Protein AF-A0A0N5BG95-F1 (afdb_monomer_lite)

InterPro domains:
  IPR028889 Ubiquitin specific protease UPS, catalytic domain [PS50235] (1-112)
  IPR038765 Papain-like cysteine peptidase superfamily [SSF54001] (5-103)

Secondary structure (DSSP, 8-state):
---EEEEEEE-TTT-PEEEEEEEE-------SS------S-TTSS--S--S--EEEETTEEEE-TTS-TTSPEEP-EEEEEEEEETTEEEEEEEEEETTEEEEE--------

Sequence (112 aa):
MLENEIVARKCLLCNKISKNMTKKRVKRKYPKYLFVELTKNIMDEDSESMGIDFISSKDSVYVNEFFTPNTPYKLKGFIAYERFGRRTGHYVTYVLYEDKWHCLKIVKSLKK

Structure (mmCIF, N/CA/C/O backbone):
data_AF-A0A0N5BG95-F1
#
_entry.id   AF-A0A0N5BG95-F1
#
loop_
_atom_site.group_PDB
_atom_site.id
_atom_site.type_symbol
_atom_site.label_atom_id
_atom_site.label_alt_id
_atom_site.label_comp_id
_atom_site.label_asym_id
_atom_site.label_entity_id
_atom_site.label_seq_id
_atom_site.pdbx_PDB_ins_code
_atom_site.Cartn_x
_atom_site.Cartn_y
_atom_site.Cartn_z
_atom_site.occupancy
_atom_site.B_iso_or_equiv
_atom_site.auth_seq_id
_atom_site.auth_comp_id
_atom_site.auth_asym_id
_atom_site.auth_atom_id
_atom_site.pdbx_PDB_model_num
ATOM 1 N N . MET A 1 1 ? -4.106 -7.074 12.893 1.00 41.34 1 MET A N 1
ATOM 2 C CA . MET A 1 1 ? -4.810 -6.620 14.119 1.00 41.34 1 MET A CA 1
ATOM 3 C C . MET A 1 1 ? -5.124 -5.132 14.013 1.00 41.34 1 MET A C 1
ATOM 5 O O . MET A 1 1 ? -4.270 -4.379 13.573 1.00 41.34 1 MET A O 1
ATOM 9 N N . LEU A 1 2 ? -6.335 -4.708 14.391 1.00 49.19 2 LEU A N 1
ATOM 10 C CA . LEU A 1 2 ? -6.696 -3.290 14.529 1.00 49.19 2 LEU A CA 1
ATOM 11 C C . LEU A 1 2 ? -5.868 -2.675 15.666 1.00 49.19 2 LEU A C 1
ATOM 13 O O . LEU A 1 2 ? -6.021 -3.106 16.806 1.00 49.19 2 LEU A O 1
ATOM 17 N N . GLU A 1 3 ? -4.998 -1.712 15.362 1.00 55.16 3 GLU A N 1
ATOM 18 C CA . GLU A 1 3 ? -4.182 -1.027 16.369 1.00 55.16 3 GLU A CA 1
ATOM 19 C C . GLU A 1 3 ? -5.077 -0.379 17.432 1.00 55.16 3 GLU A C 1
ATOM 21 O O . GLU A 1 3 ? -5.879 0.518 17.149 1.00 55.16 3 GLU A O 1
ATOM 26 N N . ASN A 1 4 ? -4.949 -0.866 18.664 1.00 59.50 4 ASN A N 1
ATOM 27 C CA . ASN A 1 4 ? -5.519 -0.232 19.837 1.00 59.50 4 ASN A CA 1
ATOM 28 C C . ASN A 1 4 ? -4.484 0.766 20.356 1.00 59.50 4 ASN A C 1
ATOM 30 O O . ASN A 1 4 ? -3.478 0.381 20.943 1.00 59.50 4 ASN A O 1
ATOM 34 N N . GLU A 1 5 ? -4.734 2.048 20.123 1.00 69.62 5 GLU A N 1
ATOM 35 C CA . GLU A 1 5 ? -3.874 3.131 20.593 1.00 69.62 5 GLU A CA 1
ATOM 36 C C . GLU A 1 5 ? -4.396 3.622 21.950 1.00 69.62 5 GLU A C 1
ATOM 38 O O . GLU A 1 5 ? -5.593 3.901 22.093 1.00 69.62 5 GLU A O 1
ATOM 43 N N . ILE A 1 6 ? -3.522 3.724 22.952 1.00 76.25 6 ILE A N 1
ATOM 44 C CA . ILE A 1 6 ? -3.868 4.349 24.232 1.00 76.25 6 ILE A CA 1
ATOM 45 C C . ILE A 1 6 ? -3.667 5.854 24.083 1.00 76.25 6 ILE A C 1
ATOM 47 O O . ILE A 1 6 ? -2.568 6.313 23.788 1.00 76.25 6 ILE A O 1
ATOM 51 N N . VAL A 1 7 ? -4.733 6.628 24.285 1.00 81.56 7 VAL A N 1
ATOM 52 C CA . VAL A 1 7 ? -4.707 8.086 24.133 1.00 81.56 7 VAL A CA 1
ATOM 53 C C . VAL A 1 7 ? -5.217 8.795 25.378 1.00 81.56 7 VAL A C 1
ATOM 55 O O . VAL A 1 7 ? -6.209 8.395 25.991 1.00 81.56 7 VAL A O 1
ATOM 58 N N . ALA A 1 8 ? -4.576 9.915 25.707 1.00 84.94 8 ALA A N 1
ATOM 59 C CA . ALA A 1 8 ? -5.084 10.841 26.704 1.00 84.94 8 ALA A CA 1
ATOM 60 C C . ALA A 1 8 ? -6.118 11.779 26.061 1.00 84.94 8 ALA A C 1
ATOM 62 O O . ALA A 1 8 ? -5.806 12.517 25.125 1.00 84.94 8 ALA A O 1
ATOM 63 N N . ARG A 1 9 ? -7.362 11.766 26.550 1.00 83.62 9 ARG A N 1
ATOM 64 C CA .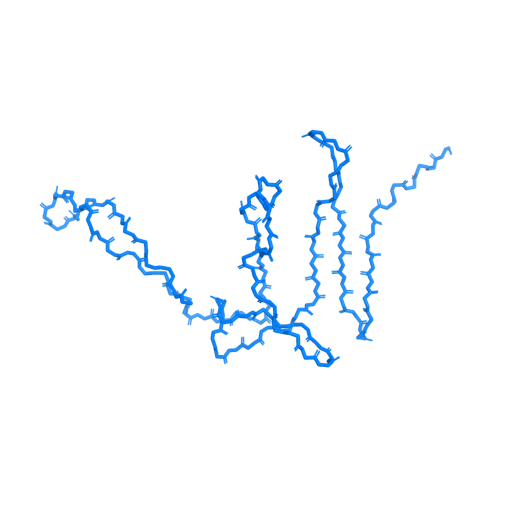 ARG A 1 9 ? -8.422 12.676 26.086 1.00 83.62 9 ARG A CA 1
ATOM 65 C C . ARG A 1 9 ? -9.270 13.187 27.236 1.00 83.62 9 ARG A C 1
ATOM 67 O O . ARG A 1 9 ? -9.550 12.480 28.202 1.00 83.62 9 ARG A O 1
ATOM 74 N N . LYS A 1 10 ? -9.722 14.430 27.092 1.00 88.25 10 LYS A N 1
ATOM 75 C CA . LYS A 1 10 ? -10.713 15.027 27.980 1.00 88.25 10 LYS A CA 1
ATOM 76 C C . LYS A 1 10 ? -12.090 14.442 27.670 1.00 88.25 10 LYS A C 1
ATOM 78 O O . LYS A 1 10 ? -12.533 14.477 26.524 1.00 88.25 10 LYS A O 1
ATOM 83 N N . CYS A 1 11 ? -12.754 13.893 28.680 1.00 83.06 11 CYS A N 1
ATOM 84 C CA . CYS A 1 11 ? -14.124 13.416 28.548 1.00 83.06 11 CYS A CA 1
ATOM 85 C C . CYS A 1 11 ? -15.088 14.607 28.595 1.00 83.06 11 CYS A C 1
ATOM 87 O O . CYS A 1 11 ? -15.041 15.395 29.539 1.00 83.06 11 CYS A O 1
ATOM 89 N N . LEU A 1 12 ? -15.970 14.729 27.599 1.00 87.88 12 LEU A N 1
ATOM 90 C CA . LEU A 1 12 ? -16.949 15.823 27.531 1.00 87.88 12 LEU A CA 1
ATOM 91 C C . LEU A 1 12 ? -18.035 15.720 28.613 1.00 87.88 12 LEU A C 1
ATOM 93 O O . LEU A 1 12 ? -18.598 16.738 28.990 1.00 87.88 12 LEU A O 1
ATOM 97 N N . LEU A 1 13 ? -18.298 14.518 29.139 1.00 89.06 13 LEU A N 1
ATOM 98 C CA . LEU A 1 13 ? -19.332 14.296 30.155 1.00 89.06 13 LEU A CA 1
ATOM 99 C C . LEU A 1 13 ? -18.858 14.651 31.569 1.00 89.06 13 LEU A C 1
ATOM 101 O O . LEU A 1 13 ? -19.588 15.282 32.320 1.00 89.06 13 LEU A O 1
ATOM 105 N N . CYS A 1 14 ? -17.636 14.256 31.945 1.00 89.69 14 CYS A N 1
ATOM 106 C CA . CYS A 1 14 ? -17.115 14.486 33.300 1.00 89.69 14 CYS A CA 1
ATOM 107 C C . CYS A 1 14 ? -16.047 15.587 33.383 1.00 89.69 14 CYS A C 1
ATOM 109 O O . CYS A 1 14 ? -15.517 15.839 34.462 1.00 89.69 14 CYS A O 1
ATOM 111 N N . ASN 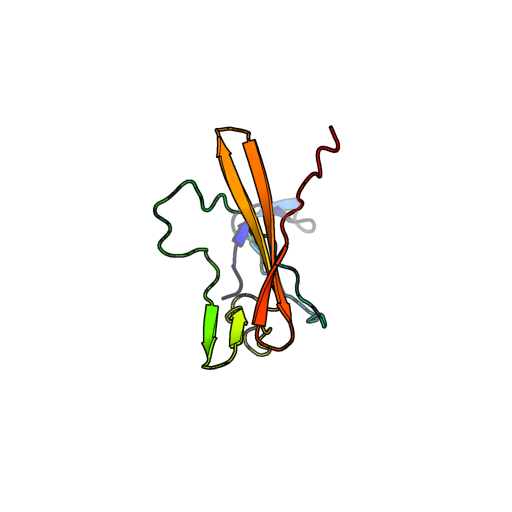A 1 15 ? -15.698 16.221 32.256 1.00 87.94 15 ASN A N 1
ATOM 112 C CA . ASN A 1 15 ? -14.713 17.303 32.128 1.00 87.94 15 ASN A CA 1
ATOM 113 C C . ASN A 1 15 ? -13.285 16.961 32.628 1.00 87.94 15 ASN A C 1
ATOM 115 O O . ASN A 1 15 ? -12.435 17.848 32.714 1.00 87.94 15 ASN A 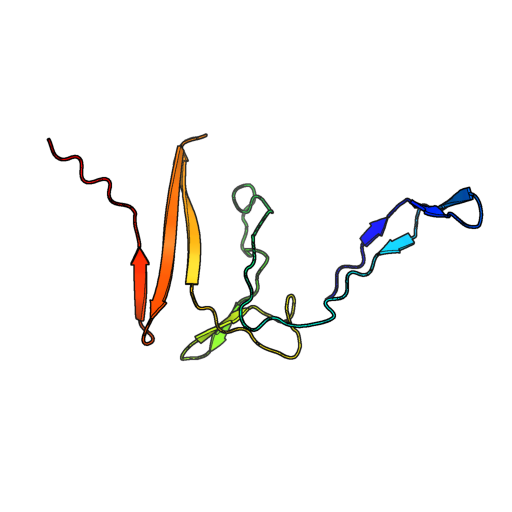O 1
ATOM 119 N N . LYS A 1 16 ? -12.994 15.684 32.924 1.00 90.25 16 LYS A N 1
ATOM 120 C CA . LYS A 1 16 ? -11.690 15.177 33.390 1.00 90.25 16 LYS A CA 1
ATOM 121 C C . LYS A 1 16 ? -10.866 14.602 32.236 1.00 90.25 16 LYS A C 1
ATOM 123 O O . LYS A 1 16 ? -11.413 14.097 31.253 1.00 90.25 16 LYS A O 1
ATOM 128 N N . ILE A 1 17 ? -9.541 14.650 32.367 1.00 85.56 17 ILE A N 1
ATOM 129 C CA . ILE A 1 17 ? -8.612 13.998 31.434 1.00 85.56 17 ILE A CA 1
ATOM 130 C C . ILE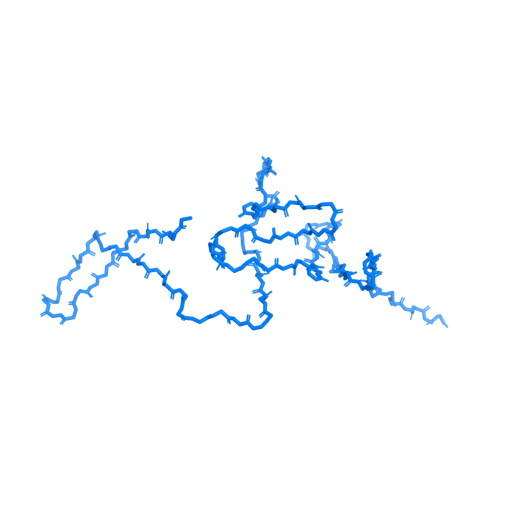 A 1 17 ? -8.500 12.519 31.813 1.00 85.56 17 ILE A C 1
ATOM 132 O O . ILE A 1 17 ? -8.036 12.194 32.903 1.00 85.56 17 ILE A O 1
ATOM 136 N N . SER A 1 18 ? -8.898 11.626 30.906 1.00 83.31 18 SER A N 1
ATOM 137 C CA . SER A 1 18 ? -8.621 10.193 31.017 1.00 83.31 18 SER A CA 1
ATOM 138 C C . SER A 1 18 ? -7.344 9.881 30.250 1.00 83.31 18 SER A C 1
ATOM 140 O O . SER A 1 18 ? -7.254 10.193 29.062 1.00 83.31 18 SER A O 1
ATOM 142 N N . LYS A 1 19 ? -6.351 9.303 30.932 1.00 79.00 19 LYS A N 1
ATOM 143 C CA . LYS A 1 19 ? -5.030 8.999 30.357 1.00 79.00 19 LYS A CA 1
ATOM 144 C C . LYS A 1 19 ? -4.992 7.669 29.590 1.00 79.00 19 LYS A C 1
ATOM 146 O O . LYS A 1 19 ? -4.116 7.500 28.754 1.00 79.00 19 LYS A O 1
ATOM 151 N N . ASN A 1 20 ? -5.965 6.779 29.824 1.00 76.88 20 ASN A N 1
ATOM 152 C CA . ASN A 1 20 ? -5.960 5.399 29.323 1.00 76.88 20 ASN A CA 1
ATOM 153 C C . ASN A 1 20 ? -7.193 5.077 28.461 1.00 76.88 20 ASN A C 1
ATOM 155 O O . ASN A 1 20 ? -7.834 4.043 28.637 1.00 76.88 20 ASN A O 1
ATOM 159 N N . MET A 1 21 ? -7.577 5.973 27.549 1.00 77.25 21 MET A N 1
ATOM 160 C CA . MET A 1 21 ? -8.678 5.688 26.626 1.00 77.25 21 MET A CA 1
ATOM 161 C C . MET A 1 21 ? -8.177 4.814 25.478 1.00 77.25 21 MET A C 1
ATOM 163 O O . MET A 1 21 ? -7.234 5.190 24.784 1.00 77.25 21 MET A O 1
ATOM 167 N N . THR A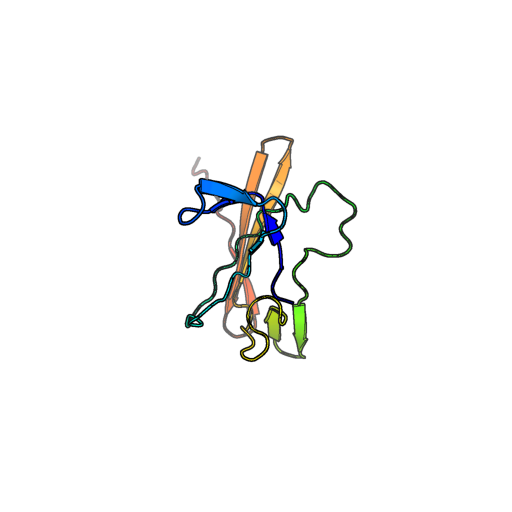 1 22 ? -8.841 3.689 25.224 1.00 79.88 22 THR A N 1
ATOM 168 C CA . THR A 1 22 ? -8.558 2.867 24.044 1.00 79.88 22 THR A CA 1
ATOM 169 C C . THR A 1 22 ? -9.226 3.472 22.816 1.00 79.88 22 THR A C 1
ATOM 171 O O . THR A 1 22 ? -10.452 3.564 22.730 1.00 79.88 22 THR A O 1
ATOM 174 N N . LYS A 1 23 ? -8.425 3.868 21.829 1.00 78.06 23 LYS A N 1
ATOM 175 C CA . LYS A 1 23 ? -8.911 4.306 20.524 1.00 78.06 23 LYS A CA 1
ATOM 176 C C . LYS A 1 23 ? -8.841 3.139 19.549 1.00 78.06 23 LYS A C 1
ATOM 178 O O . LYS A 1 23 ? -7.761 2.695 19.176 1.00 78.06 23 LYS A O 1
ATOM 183 N N . LYS A 1 24 ? -10.011 2.694 19.093 1.00 75.94 24 LYS A N 1
ATOM 184 C CA . LYS A 1 24 ? -10.160 1.686 18.039 1.00 75.94 24 LYS A CA 1
ATOM 185 C C . LYS A 1 24 ? -10.561 2.372 16.736 1.00 75.94 24 LYS A C 1
ATOM 187 O O . LYS A 1 24 ? -11.571 3.074 16.691 1.00 75.94 24 LYS A O 1
ATOM 192 N N . ARG A 1 25 ? -9.793 2.182 15.663 1.00 66.69 25 ARG A N 1
ATOM 193 C CA . ARG A 1 25 ? -10.136 2.704 14.326 1.00 66.69 25 ARG A CA 1
ATOM 194 C C . ARG A 1 25 ? -10.792 1.607 13.511 1.00 66.69 25 ARG A C 1
ATOM 196 O O . ARG A 1 25 ? -10.117 0.650 13.205 1.00 66.69 25 ARG A O 1
ATOM 203 N N . VAL A 1 26 ? -12.057 1.726 13.115 1.00 67.75 26 VAL A N 1
ATOM 204 C CA . VAL A 1 26 ? -12.739 0.677 12.329 1.00 67.75 26 VAL A CA 1
ATOM 205 C C . VAL A 1 26 ? -13.011 1.165 10.908 1.00 67.75 26 VAL A C 1
ATOM 207 O O . VAL A 1 26 ? -13.617 2.222 10.728 1.00 67.75 26 VAL A O 1
ATOM 210 N N . LYS A 1 27 ? -12.621 0.385 9.891 1.00 66.44 27 LYS A N 1
ATOM 211 C CA . LYS A 1 27 ? -13.064 0.604 8.505 1.00 66.44 27 LYS A CA 1
ATOM 212 C C . LYS A 1 27 ? -14.464 0.017 8.333 1.00 66.44 27 LYS A C 1
ATOM 214 O O . LYS A 1 27 ? -14.652 -1.182 8.491 1.00 66.44 27 LYS A O 1
ATOM 219 N N . ARG A 1 28 ? -15.449 0.869 8.037 1.00 63.50 28 ARG A N 1
ATOM 220 C CA . ARG A 1 28 ? -16.864 0.461 7.908 1.00 63.50 28 ARG A CA 1
ATOM 221 C C . ARG A 1 28 ? -17.238 -0.041 6.511 1.00 63.50 28 ARG A C 1
ATOM 223 O O . ARG A 1 28 ? -18.193 -0.793 6.379 1.00 63.50 28 ARG A O 1
ATOM 230 N N . LYS A 1 29 ? -16.513 0.390 5.475 1.00 73.19 29 LYS A N 1
ATOM 231 C CA . LYS A 1 29 ? -16.743 0.011 4.077 1.00 73.19 29 LYS A CA 1
ATOM 232 C C . LYS A 1 29 ? -15.407 -0.137 3.362 1.00 73.19 29 LYS A C 1
ATOM 234 O O . LYS A 1 29 ? -14.496 0.660 3.587 1.00 73.19 29 LYS A O 1
ATOM 239 N N . TYR A 1 30 ? -15.318 -1.139 2.499 1.00 75.44 30 TYR A N 1
ATOM 240 C CA . TYR A 1 30 ? -14.138 -1.418 1.692 1.00 75.44 30 TYR A CA 1
ATOM 241 C C . TYR A 1 30 ? -14.345 -0.868 0.271 1.00 75.44 30 TYR A C 1
ATOM 243 O O . TYR A 1 30 ? -15.360 -1.190 -0.352 1.00 75.44 30 TYR A O 1
ATOM 251 N N . PRO A 1 31 ? -13.472 0.033 -0.217 1.00 82.19 31 PRO A N 1
ATOM 252 C CA . PRO A 1 31 ? -13.606 0.609 -1.553 1.00 82.19 31 PRO A CA 1
ATOM 253 C C . PRO A 1 31 ? -13.280 -0.408 -2.658 1.00 82.19 31 PRO A C 1
ATOM 255 O O . PRO A 1 31 ? -12.610 -1.403 -2.428 1.00 82.19 31 PRO A O 1
ATOM 258 N N . LYS A 1 32 ? -13.700 -0.133 -3.900 1.00 83.94 32 LYS A N 1
ATOM 259 C CA . LYS A 1 32 ? -13.310 -0.959 -5.061 1.00 83.94 32 LYS A CA 1
ATOM 260 C C . LYS A 1 32 ? -11.794 -0.925 -5.318 1.00 83.94 32 LYS A C 1
ATOM 262 O O . LYS A 1 32 ? -11.224 -1.921 -5.748 1.00 83.94 32 LYS A O 1
ATOM 267 N N . TYR A 1 33 ? -11.154 0.212 -5.037 1.00 84.50 33 TYR A N 1
ATOM 268 C CA . TYR A 1 33 ? -9.708 0.410 -5.134 1.00 84.50 33 TYR A CA 1
ATOM 269 C C . TYR A 1 33 ? -9.187 0.974 -3.815 1.00 84.50 33 TYR A C 1
ATOM 271 O O . TYR A 1 33 ? -9.751 1.934 -3.287 1.00 84.50 33 TYR A O 1
ATOM 279 N N . LEU A 1 34 ? -8.118 0.377 -3.292 1.00 82.44 34 LEU A N 1
ATOM 280 C CA . LEU A 1 34 ? -7.457 0.812 -2.069 1.00 82.44 34 LEU A CA 1
ATOM 281 C C . LEU A 1 34 ? -6.124 1.474 -2.423 1.00 82.44 34 LEU A C 1
ATOM 283 O O . LEU A 1 34 ? -5.245 0.828 -2.986 1.00 82.44 34 LEU A O 1
ATOM 287 N N . PHE A 1 35 ? -5.982 2.745 -2.057 1.00 84.88 35 PHE A N 1
ATOM 288 C CA . PHE A 1 35 ? -4.710 3.460 -2.090 1.00 84.88 35 PHE A CA 1
ATOM 289 C C . PHE A 1 35 ? -4.137 3.479 -0.675 1.00 84.88 35 PHE A C 1
ATOM 291 O O . PHE A 1 35 ? -4.845 3.815 0.278 1.00 84.88 35 PHE A O 1
ATOM 298 N N . VAL A 1 36 ? -2.876 3.080 -0.540 1.00 78.12 36 VAL A N 1
ATOM 299 C CA . VAL A 1 36 ? -2.161 3.028 0.737 1.00 78.12 36 VAL A CA 1
ATOM 300 C C . VAL A 1 36 ? -0.929 3.909 0.618 1.00 78.12 36 VAL A C 1
ATOM 302 O O . VAL A 1 36 ? -0.121 3.720 -0.286 1.00 78.12 36 VAL A O 1
ATOM 305 N N . GLU A 1 37 ? -0.798 4.860 1.534 1.00 80.81 37 GLU A N 1
ATOM 306 C CA . GLU A 1 37 ? 0.402 5.673 1.689 1.00 80.81 37 GLU A CA 1
ATOM 307 C C . GLU A 1 37 ? 1.199 5.150 2.882 1.00 80.81 37 GLU A C 1
ATOM 309 O O . GLU A 1 37 ? 0.670 5.008 3.988 1.00 80.81 37 GLU A O 1
ATOM 314 N N . LEU A 1 38 ? 2.473 4.852 2.648 1.00 74.25 38 LEU A N 1
ATOM 315 C CA . LEU A 1 38 ? 3.411 4.484 3.695 1.00 74.25 38 LEU A CA 1
ATOM 316 C C . LEU A 1 38 ? 4.053 5.754 4.241 1.00 74.25 38 LEU A C 1
ATOM 318 O O . LEU A 1 38 ? 4.901 6.357 3.594 1.00 74.25 38 LEU A O 1
ATOM 322 N N . THR A 1 39 ? 3.618 6.168 5.430 1.00 68.19 39 THR A N 1
ATOM 323 C CA . THR A 1 39 ? 4.075 7.408 6.077 1.00 68.19 39 THR A CA 1
ATOM 324 C C . THR A 1 39 ? 5.243 7.199 7.039 1.00 68.19 39 THR A C 1
ATOM 326 O O . THR A 1 39 ? 5.863 8.175 7.462 1.00 68.19 39 THR A O 1
ATOM 329 N N . LYS A 1 40 ? 5.570 5.947 7.397 1.00 59.06 40 LYS A N 1
ATOM 330 C CA . LYS A 1 40 ? 6.783 5.644 8.166 1.00 59.06 40 LYS A CA 1
ATOM 331 C C . LYS A 1 40 ? 7.993 5.851 7.254 1.00 59.06 40 LYS A C 1
ATOM 333 O O . LYS A 1 40 ? 7.986 5.417 6.105 1.00 59.06 40 LYS A O 1
ATOM 338 N N . ASN A 1 41 ? 9.034 6.499 7.766 1.00 54.72 41 ASN A N 1
ATOM 339 C CA . ASN A 1 41 ? 10.309 6.626 7.069 1.00 54.72 41 ASN A CA 1
ATOM 340 C C . ASN A 1 41 ? 10.988 5.241 7.080 1.00 54.72 41 ASN A C 1
ATOM 342 O O . ASN A 1 41 ? 11.741 4.919 7.990 1.00 54.72 41 ASN A O 1
ATOM 346 N N . ILE A 1 42 ? 10.667 4.378 6.110 1.00 53.59 42 ILE A N 1
ATOM 347 C CA . ILE A 1 42 ? 11.191 2.993 6.017 1.00 53.59 42 ILE A CA 1
ATOM 348 C C . ILE A 1 42 ? 12.721 2.982 5.788 1.00 53.59 42 ILE A C 1
ATOM 350 O O . ILE A 1 42 ? 13.377 1.957 5.903 1.00 53.59 42 ILE A O 1
ATOM 354 N N . MET A 1 43 ? 13.302 4.147 5.495 1.00 49.50 43 MET A N 1
ATOM 355 C CA . MET A 1 43 ? 14.719 4.331 5.183 1.00 49.50 43 MET A CA 1
ATOM 356 C C . MET A 1 43 ? 15.633 4.490 6.411 1.00 49.50 43 MET A C 1
ATOM 358 O O . MET A 1 43 ? 16.843 4.529 6.214 1.00 49.50 43 MET A O 1
ATOM 362 N N . ASP A 1 44 ? 15.095 4.637 7.631 1.00 46.75 44 ASP A N 1
ATOM 363 C CA . ASP A 1 44 ? 15.901 4.965 8.825 1.00 46.75 44 ASP A CA 1
ATOM 364 C C . ASP A 1 44 ? 16.247 3.765 9.728 1.00 46.75 44 ASP A C 1
ATOM 366 O O . ASP A 1 44 ? 16.969 3.941 10.704 1.00 46.75 44 ASP A O 1
ATOM 370 N N . GLU A 1 45 ? 15.814 2.543 9.413 1.00 44.97 45 GLU A N 1
ATOM 371 C CA . GLU A 1 45 ? 16.195 1.338 10.169 1.00 44.97 45 GLU A CA 1
ATOM 372 C C . GLU A 1 45 ? 16.356 0.144 9.221 1.00 44.97 45 GLU A C 1
ATOM 374 O O . GLU A 1 45 ? 15.725 0.122 8.160 1.00 44.97 45 GLU A O 1
ATOM 379 N N . ASP A 1 46 ? 17.184 -0.829 9.623 1.00 47.81 46 ASP A N 1
ATOM 380 C CA . ASP A 1 46 ? 17.398 -2.157 9.024 1.00 47.81 46 ASP A CA 1
ATOM 381 C C . ASP A 1 46 ? 16.070 -2.927 8.868 1.00 47.81 46 ASP A C 1
ATOM 383 O O . ASP A 1 46 ? 15.752 -3.865 9.599 1.00 47.81 46 ASP A O 1
ATOM 387 N N . SER A 1 47 ? 15.217 -2.468 7.954 1.00 48.12 47 SER A N 1
ATOM 388 C CA . SER A 1 47 ? 13.829 -2.895 7.865 1.00 48.12 47 SER A CA 1
ATOM 389 C C . SER A 1 47 ? 13.722 -4.173 7.046 1.00 48.12 47 SER A C 1
ATOM 391 O O . SER A 1 47 ? 13.396 -4.171 5.862 1.00 48.12 47 SER A O 1
ATOM 393 N N . GLU A 1 48 ? 13.912 -5.306 7.721 1.00 49.56 48 GLU A N 1
ATOM 394 C CA . GLU A 1 48 ? 13.502 -6.622 7.211 1.00 49.56 48 GLU A CA 1
ATOM 395 C C . GLU A 1 48 ? 11.992 -6.679 6.883 1.00 49.56 48 GLU A C 1
ATOM 397 O O . GLU A 1 48 ? 11.544 -7.583 6.181 1.00 49.56 48 GLU A O 1
ATOM 402 N N . SER A 1 49 ? 11.185 -5.700 7.324 1.00 51.50 49 SER A N 1
ATOM 403 C CA . SER A 1 49 ? 9.777 -5.581 6.934 1.00 51.50 49 SER A CA 1
ATOM 404 C C . SER A 1 49 ? 9.354 -4.133 6.643 1.00 51.50 49 SER A C 1
ATOM 406 O O . SER A 1 49 ? 9.498 -3.232 7.468 1.00 51.50 49 SER A O 1
ATOM 408 N N . MET A 1 50 ? 8.737 -3.906 5.476 1.00 53.53 50 MET A N 1
ATOM 409 C CA . MET A 1 50 ? 8.108 -2.627 5.091 1.00 53.53 50 MET A CA 1
ATOM 410 C C . MET A 1 50 ? 6.822 -2.314 5.890 1.00 53.53 50 MET A C 1
ATOM 412 O O . MET A 1 50 ? 6.081 -1.395 5.540 1.00 53.53 50 MET A O 1
ATOM 416 N N . GLY A 1 51 ? 6.494 -3.105 6.920 1.00 51.47 51 GLY A N 1
ATOM 417 C CA . GLY A 1 51 ? 5.229 -3.021 7.661 1.00 51.47 51 GLY A CA 1
ATOM 418 C C . GLY A 1 51 ? 3.980 -3.377 6.839 1.00 51.47 51 GLY A C 1
ATOM 419 O O . GLY A 1 51 ? 2.866 -3.289 7.351 1.00 51.47 51 GLY A O 1
ATOM 420 N N . ILE A 1 52 ? 4.149 -3.777 5.574 1.00 56.38 52 ILE A N 1
ATOM 421 C CA . ILE A 1 52 ? 3.117 -4.411 4.756 1.00 56.38 52 ILE A CA 1
ATOM 422 C C . ILE A 1 52 ? 3.566 -5.838 4.503 1.00 56.38 52 ILE A C 1
ATOM 424 O O . ILE A 1 52 ? 4.466 -6.080 3.699 1.00 56.38 52 ILE A O 1
ATOM 428 N N . ASP A 1 53 ? 2.899 -6.779 5.154 1.00 55.72 53 ASP A N 1
ATOM 429 C CA . ASP A 1 53 ? 2.996 -8.166 4.742 1.00 55.72 53 ASP A CA 1
ATOM 430 C C . ASP A 1 53 ? 2.283 -8.303 3.396 1.00 55.72 53 ASP A C 1
ATOM 432 O O . ASP A 1 53 ? 1.132 -7.883 3.212 1.00 55.72 53 ASP A O 1
ATOM 436 N N . PHE A 1 54 ? 2.984 -8.878 2.435 1.00 61.19 54 PHE A N 1
ATOM 437 C CA . PHE A 1 54 ? 2.417 -9.240 1.154 1.00 61.19 54 PHE A CA 1
ATOM 438 C C . PHE A 1 54 ? 2.224 -10.748 1.132 1.00 61.19 54 PHE A C 1
ATOM 440 O O . PHE A 1 54 ? 3.170 -11.502 1.342 1.00 61.19 54 PHE A O 1
ATOM 447 N N . ILE A 1 55 ? 1.005 -11.193 0.847 1.00 59.62 55 ILE A N 1
ATOM 448 C CA . ILE A 1 55 ? 0.754 -12.602 0.560 1.00 59.62 55 ILE A CA 1
ATOM 449 C C . ILE A 1 55 ? 0.994 -12.782 -0.936 1.00 59.62 55 ILE A C 1
ATOM 451 O O . ILE A 1 55 ? 0.242 -12.251 -1.760 1.00 59.62 55 ILE A O 1
ATOM 455 N N . SER A 1 56 ? 2.059 -13.493 -1.298 1.00 57.19 56 SER A N 1
ATOM 456 C CA . SER A 1 56 ? 2.300 -13.900 -2.679 1.00 57.19 56 SER A CA 1
ATOM 457 C C . SER A 1 56 ? 1.544 -15.197 -2.984 1.00 57.19 56 SER A C 1
ATOM 459 O O . SER A 1 56 ? 1.597 -16.179 -2.251 1.00 57.19 56 SER A O 1
ATOM 461 N N . SER A 1 57 ? 0.813 -15.188 -4.092 1.00 59.72 57 SER A N 1
ATOM 462 C CA . SER A 1 57 ? 0.315 -16.374 -4.789 1.00 59.72 57 SER A CA 1
ATOM 463 C C . SER A 1 57 ? 1.055 -16.486 -6.124 1.00 59.72 57 SER A C 1
ATOM 465 O O . SER A 1 57 ? 1.668 -15.509 -6.560 1.00 59.72 57 SER A O 1
ATOM 467 N N . LYS A 1 58 ? 0.975 -17.644 -6.795 1.00 56.41 58 LYS A N 1
ATOM 468 C CA . LYS A 1 58 ? 1.626 -17.904 -8.095 1.00 56.41 58 LYS A CA 1
ATOM 469 C C . LYS A 1 58 ? 1.445 -16.767 -9.110 1.00 56.41 58 LYS A C 1
ATOM 471 O O . LYS A 1 58 ? 2.390 -16.465 -9.828 1.00 56.41 58 LYS A O 1
ATOM 476 N N . ASP A 1 59 ? 0.287 -16.100 -9.100 1.00 56.91 59 ASP A N 1
ATOM 477 C CA . ASP A 1 59 ? -0.083 -15.120 -10.129 1.00 56.91 59 ASP A CA 1
ATOM 478 C C . ASP A 1 59 ? -0.317 -13.700 -9.589 1.00 56.91 59 ASP A C 1
ATOM 480 O O . ASP A 1 59 ? -0.749 -12.810 -10.328 1.00 56.91 59 ASP A O 1
ATOM 484 N N . SER A 1 60 ? -0.175 -13.457 -8.279 1.00 61.97 60 SER A N 1
ATOM 485 C CA . SER A 1 60 ? -0.614 -12.190 -7.671 1.00 61.97 60 SER A CA 1
ATOM 486 C C . SER A 1 60 ? 0.000 -11.908 -6.309 1.00 61.97 60 SER A C 1
ATOM 488 O O . SER A 1 60 ? 0.229 -12.806 -5.506 1.00 61.97 60 SER A O 1
ATOM 490 N N . VAL A 1 61 ? 0.177 -10.619 -6.030 1.00 64.44 61 VAL A N 1
ATOM 491 C CA . VAL A 1 61 ? 0.556 -10.104 -4.716 1.00 64.44 61 VAL A CA 1
ATOM 492 C C . VAL A 1 61 ? -0.684 -9.502 -4.065 1.00 64.44 61 VAL A C 1
ATOM 494 O O . VAL A 1 61 ? -1.363 -8.682 -4.685 1.00 64.44 61 VAL A O 1
ATOM 497 N N . TYR A 1 62 ? -0.989 -9.897 -2.833 1.00 68.88 62 TYR A N 1
ATOM 498 C CA . TYR A 1 62 ? -2.118 -9.381 -2.063 1.00 68.88 62 TYR A CA 1
ATOM 499 C C . TYR A 1 62 ? -1.628 -8.639 -0.827 1.00 68.88 62 TYR A C 1
ATOM 501 O O . TYR A 1 62 ? -0.692 -9.075 -0.161 1.00 68.88 62 TYR A O 1
ATOM 509 N N . VAL A 1 63 ? -2.271 -7.518 -0.509 1.00 65.00 63 VAL A N 1
ATOM 510 C CA . VAL A 1 63 ? -1.996 -6.787 0.734 1.00 65.00 63 VAL A CA 1
ATOM 511 C C . VAL A 1 63 ? -2.623 -7.568 1.899 1.00 65.00 63 VAL A C 1
ATOM 513 O O . VAL A 1 63 ? -3.829 -7.821 1.862 1.00 65.00 63 VAL A O 1
ATOM 516 N N . ASN A 1 64 ? -1.816 -7.968 2.893 1.00 59.44 64 ASN A N 1
ATOM 517 C CA . ASN A 1 64 ? -2.241 -8.798 4.030 1.00 59.44 64 ASN A CA 1
ATOM 518 C C . ASN A 1 64 ? -3.349 -8.132 4.879 1.00 59.44 64 ASN A C 1
ATOM 520 O O . ASN A 1 64 ? -3.614 -6.926 4.807 1.00 59.44 64 ASN A O 1
ATOM 524 N N . GLU A 1 65 ? -3.959 -8.956 5.730 1.00 51.00 65 GLU A N 1
ATOM 525 C CA . GLU A 1 65 ? -5.067 -8.771 6.671 1.00 51.00 65 GLU A CA 1
ATOM 526 C C . GLU A 1 65 ? -5.103 -7.454 7.464 1.00 51.00 65 GLU A C 1
ATOM 528 O O . GLU A 1 65 ? -6.145 -7.102 8.022 1.00 51.00 65 GLU A O 1
ATOM 533 N N . PHE A 1 66 ? -4.005 -6.693 7.520 1.00 52.97 66 PHE A N 1
ATOM 534 C CA . PHE A 1 66 ? -3.965 -5.380 8.163 1.00 52.97 66 PHE A CA 1
ATOM 535 C C . PHE A 1 66 ? -4.992 -4.407 7.565 1.00 52.97 66 PHE A C 1
ATOM 537 O O . PHE A 1 66 ? -5.616 -3.625 8.286 1.00 52.97 66 PHE A O 1
ATOM 544 N N . PHE A 1 67 ? -5.218 -4.465 6.248 1.00 55.12 67 PHE A N 1
ATOM 545 C CA . PHE A 1 67 ? -6.161 -3.564 5.582 1.00 55.12 67 PHE A CA 1
ATOM 546 C C . PHE A 1 67 ? -7.566 -4.150 5.454 1.00 55.12 67 PHE A C 1
ATOM 548 O O . PHE A 1 67 ? -8.526 -3.369 5.523 1.00 55.12 67 PHE A O 1
ATOM 555 N N . THR A 1 68 ? -7.658 -5.472 5.289 1.00 58.34 68 THR A N 1
ATOM 556 C CA . THR A 1 68 ? -8.879 -6.247 5.038 1.00 58.34 68 THR A CA 1
ATOM 557 C C . THR A 1 68 ? -8.675 -7.727 5.391 1.00 58.34 68 THR A C 1
ATOM 559 O O . THR A 1 68 ? -8.262 -8.504 4.532 1.00 58.34 68 THR A O 1
ATOM 562 N N . PRO A 1 69 ? -9.030 -8.176 6.605 1.00 56.69 69 PRO A N 1
ATOM 563 C CA . PRO A 1 69 ? -8.861 -9.583 6.981 1.00 56.69 69 PRO A CA 1
ATOM 564 C C . PRO A 1 69 ? -9.709 -10.554 6.137 1.00 56.69 69 PRO A C 1
ATOM 566 O O . PRO A 1 69 ? -9.345 -11.708 5.980 1.00 56.69 69 PRO A O 1
ATOM 569 N N . ASN A 1 70 ? -10.806 -10.079 5.528 1.00 60.12 70 ASN A N 1
ATOM 570 C CA . ASN A 1 70 ? -11.773 -10.927 4.812 1.00 60.12 70 ASN A CA 1
ATOM 571 C C . ASN A 1 70 ? -11.950 -10.556 3.325 1.00 60.12 70 ASN A C 1
ATOM 573 O O . ASN A 1 70 ? -12.872 -11.035 2.669 1.00 60.12 70 ASN A O 1
ATOM 577 N N . THR A 1 71 ? -11.152 -9.630 2.785 1.00 66.69 71 THR A N 1
ATOM 578 C CA . THR A 1 71 ? -11.298 -9.170 1.388 1.00 66.69 71 THR A CA 1
ATOM 579 C C . THR A 1 71 ? -9.926 -8.819 0.817 1.00 66.69 71 THR A C 1
ATOM 581 O O . THR A 1 71 ? -9.477 -7.680 0.956 1.00 66.69 71 THR A O 1
ATOM 584 N N . PRO A 1 72 ? -9.217 -9.777 0.207 1.00 70.38 72 PRO A N 1
ATOM 585 C CA . PRO A 1 72 ? -7.863 -9.534 -0.268 1.00 70.38 72 PRO A CA 1
ATOM 586 C C . PRO A 1 72 ? -7.875 -8.547 -1.447 1.00 70.38 72 PRO A C 1
ATOM 588 O O . PRO A 1 72 ? -8.598 -8.735 -2.427 1.00 70.38 72 PRO A O 1
ATOM 591 N N . TYR A 1 73 ? -7.061 -7.491 -1.374 1.00 77.94 73 TYR A N 1
ATOM 592 C CA . TYR A 1 73 ? -6.823 -6.595 -2.511 1.00 77.94 73 TYR A CA 1
ATOM 593 C C . TYR A 1 73 ? -5.638 -7.107 -3.324 1.00 77.94 73 TYR A C 1
ATOM 595 O O . TYR A 1 73 ? -4.533 -7.209 -2.790 1.00 77.94 73 TYR A O 1
ATOM 603 N N . LYS A 1 74 ? -5.851 -7.379 -4.618 1.00 83.25 74 LYS A N 1
ATOM 604 C CA . LYS A 1 74 ? -4.761 -7.654 -5.568 1.00 83.25 74 LYS A CA 1
ATOM 605 C C . LYS A 1 74 ? -3.982 -6.363 -5.822 1.00 83.25 74 LYS A C 1
ATOM 607 O O . LYS A 1 74 ? -4.572 -5.347 -6.199 1.00 83.25 74 LYS A O 1
ATOM 612 N N . LEU A 1 75 ? -2.665 -6.412 -5.654 1.00 83.12 75 LEU A N 1
ATOM 613 C CA . LEU A 1 75 ? -1.759 -5.315 -5.964 1.00 83.12 75 LEU A CA 1
ATOM 614 C C . LEU A 1 75 ? -1.834 -5.002 -7.463 1.00 83.12 75 LEU A C 1
ATOM 616 O O . LEU A 1 75 ? -1.625 -5.871 -8.310 1.00 83.12 75 LEU A O 1
ATOM 620 N N . LYS A 1 76 ? -2.162 -3.750 -7.787 1.00 88.88 76 LYS A N 1
ATOM 621 C CA . LYS A 1 76 ? -2.216 -3.247 -9.171 1.00 88.88 76 LYS A CA 1
ATOM 622 C C . LYS A 1 76 ? -1.010 -2.402 -9.551 1.00 88.88 76 LYS A C 1
ATOM 624 O O . LYS A 1 76 ? -0.786 -2.160 -10.730 1.00 88.88 76 LYS A O 1
ATOM 629 N N . GLY A 1 77 ? -0.247 -1.957 -8.568 1.00 88.88 77 GLY A N 1
ATOM 630 C CA . GLY A 1 77 ? 0.897 -1.096 -8.772 1.00 88.88 77 GLY A CA 1
ATOM 631 C C . GLY A 1 77 ? 1.348 -0.467 -7.469 1.00 88.88 77 GLY A C 1
ATOM 632 O O . GLY A 1 77 ? 0.660 -0.568 -6.452 1.00 88.88 77 GLY A O 1
ATOM 633 N N . PHE A 1 78 ? 2.497 0.185 -7.516 1.00 86.69 78 PHE A N 1
ATOM 634 C CA . PHE A 1 78 ? 3.029 0.972 -6.417 1.00 86.69 78 PHE A CA 1
ATOM 635 C C . PHE A 1 78 ? 3.857 2.131 -6.963 1.00 86.69 78 PHE A C 1
ATOM 637 O O . PHE A 1 78 ? 4.358 2.094 -8.089 1.00 86.69 78 PHE A O 1
ATOM 644 N N . ILE A 1 79 ? 3.987 3.173 -6.152 1.00 88.06 79 ILE A N 1
ATOM 645 C CA . ILE A 1 79 ? 4.844 4.316 -6.438 1.00 88.06 79 ILE A CA 1
ATOM 646 C C . ILE A 1 79 ? 5.972 4.267 -5.418 1.00 88.06 79 ILE A C 1
ATOM 648 O O . ILE A 1 79 ? 5.718 4.232 -4.216 1.00 88.06 79 ILE A O 1
ATOM 652 N N . ALA A 1 80 ? 7.207 4.248 -5.903 1.00 84.50 80 ALA A N 1
ATOM 653 C CA . ALA A 1 80 ? 8.400 4.290 -5.076 1.00 84.50 80 ALA A CA 1
ATOM 654 C C . ALA A 1 80 ? 9.098 5.637 -5.262 1.00 84.50 80 ALA A C 1
ATOM 656 O O . ALA A 1 80 ? 9.173 6.159 -6.374 1.00 84.50 80 ALA A O 1
ATOM 657 N N . TYR A 1 81 ? 9.619 6.198 -4.175 1.00 81.75 81 TYR A N 1
ATOM 658 C CA . TYR A 1 81 ? 10.518 7.343 -4.238 1.00 81.75 81 TYR A CA 1
ATOM 659 C C . TYR A 1 81 ? 11.961 6.835 -4.231 1.00 81.75 81 TYR A C 1
ATOM 661 O O . TYR A 1 81 ? 12.469 6.411 -3.194 1.00 81.75 81 TYR A O 1
ATOM 669 N N . GLU A 1 82 ? 12.620 6.858 -5.388 1.00 80.69 82 GLU A N 1
ATOM 670 C CA . GLU A 1 82 ? 14.039 6.518 -5.501 1.00 80.69 82 GLU A CA 1
ATOM 671 C C . GLU A 1 82 ? 14.867 7.742 -5.087 1.00 80.69 82 GLU A C 1
ATOM 673 O O . GLU A 1 82 ? 14.748 8.819 -5.677 1.00 80.69 82 GLU A O 1
ATOM 678 N N . ARG A 1 83 ? 15.696 7.604 -4.048 1.00 77.75 83 ARG A N 1
ATOM 679 C CA . ARG A 1 83 ? 16.522 8.692 -3.506 1.00 77.75 83 ARG A CA 1
ATOM 680 C C . ARG A 1 83 ? 17.946 8.602 -4.062 1.00 77.75 83 ARG A C 1
ATOM 682 O O . ARG A 1 83 ? 18.583 7.567 -3.927 1.00 77.75 83 ARG A O 1
ATOM 689 N N . PHE A 1 84 ? 18.471 9.702 -4.609 1.00 80.62 84 PHE A N 1
ATOM 690 C CA . PHE A 1 84 ? 19.864 9.799 -5.103 1.00 80.62 84 PHE A CA 1
ATOM 691 C C . PHE A 1 84 ? 20.700 10.823 -4.321 1.00 80.62 84 PHE A C 1
ATOM 693 O O . PHE A 1 84 ? 21.866 11.049 -4.629 1.00 80.62 84 PHE A O 1
ATOM 700 N N . GLY A 1 85 ? 20.117 11.467 -3.306 1.00 75.44 85 GLY A N 1
ATOM 701 C CA . GLY A 1 85 ? 20.820 12.376 -2.406 1.00 75.44 85 GLY A CA 1
ATOM 702 C C . GLY A 1 85 ? 19.959 12.819 -1.222 1.00 75.44 85 GLY A C 1
ATOM 703 O O . GLY A 1 85 ? 18.802 12.424 -1.068 1.00 75.44 85 GLY A O 1
ATOM 704 N N . ARG A 1 86 ? 20.508 13.670 -0.344 1.00 68.75 86 ARG A N 1
ATOM 705 C CA . ARG A 1 86 ? 19.834 14.065 0.912 1.00 68.75 86 ARG A CA 1
ATOM 706 C C . ARG A 1 86 ? 18.473 14.737 0.706 1.00 68.75 86 ARG A C 1
ATOM 708 O O . ARG A 1 86 ? 17.612 14.597 1.566 1.00 68.75 86 ARG A O 1
ATOM 715 N N . ARG A 1 87 ? 18.251 15.439 -0.404 1.00 74.50 87 ARG A N 1
ATOM 716 C CA . ARG A 1 87 ? 16.962 16.080 -0.740 1.00 74.50 87 ARG A CA 1
ATOM 717 C C . ARG A 1 87 ? 16.567 15.863 -2.199 1.00 74.50 87 ARG A C 1
ATOM 719 O O . ARG A 1 87 ? 15.753 16.602 -2.737 1.00 74.50 87 ARG A O 1
ATOM 726 N N . THR A 1 88 ? 17.185 14.882 -2.846 1.00 78.25 88 THR A N 1
ATOM 727 C CA . THR A 1 88 ? 17.028 14.630 -4.273 1.00 78.25 88 THR A CA 1
ATOM 728 C C . THR A 1 88 ? 16.657 13.179 -4.503 1.00 78.25 88 THR A C 1
ATOM 730 O O . THR A 1 88 ? 17.164 12.255 -3.864 1.00 78.25 88 THR A O 1
ATOM 733 N N . GLY A 1 89 ? 15.729 12.997 -5.422 1.00 82.56 8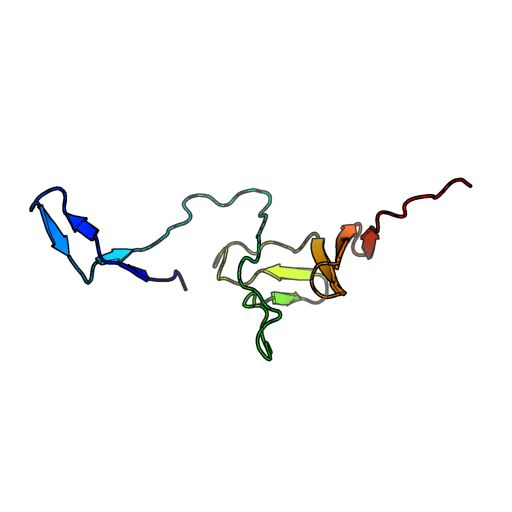9 GLY A N 1
ATOM 734 C CA . GLY A 1 89 ? 15.116 11.728 -5.740 1.00 82.56 89 GLY A CA 1
ATOM 735 C C . GLY A 1 89 ? 14.111 11.926 -6.859 1.00 82.56 89 GLY A C 1
ATOM 736 O O . GLY A 1 89 ? 13.881 13.053 -7.307 1.00 82.56 89 GLY A O 1
ATOM 737 N N . HIS A 1 90 ? 13.515 10.839 -7.316 1.00 85.88 90 HIS A N 1
ATOM 738 C CA . HIS A 1 90 ? 12.379 10.903 -8.216 1.00 85.88 90 HIS A CA 1
ATOM 739 C C . HIS A 1 90 ? 11.387 9.795 -7.892 1.00 85.88 90 HIS A C 1
ATOM 741 O O . HIS A 1 90 ? 11.744 8.738 -7.378 1.00 85.88 90 HIS A O 1
ATOM 747 N N . TYR A 1 91 ? 10.123 10.054 -8.202 1.00 86.56 91 TYR A N 1
ATOM 748 C CA . TYR A 1 91 ? 9.093 9.036 -8.110 1.00 86.56 91 TYR A CA 1
ATOM 749 C C . TYR A 1 91 ? 9.140 8.139 -9.345 1.00 86.56 91 TYR A C 1
ATOM 751 O O . TYR A 1 91 ? 9.184 8.625 -10.478 1.00 86.56 91 TYR A O 1
ATOM 759 N N . VAL A 1 92 ? 9.103 6.833 -9.115 1.00 87.62 92 VAL A N 1
ATOM 760 C CA . VAL A 1 92 ? 8.949 5.795 -10.132 1.00 87.62 92 VAL A CA 1
ATOM 761 C C . VAL A 1 92 ? 7.640 5.076 -9.871 1.00 87.62 92 VAL A C 1
ATOM 763 O O . VAL A 1 92 ? 7.334 4.724 -8.734 1.00 87.62 92 VAL A O 1
ATOM 766 N N . THR A 1 93 ? 6.857 4.859 -10.925 1.00 91.50 93 THR A N 1
ATOM 767 C CA . THR A 1 93 ? 5.588 4.137 -10.819 1.00 91.50 93 THR A CA 1
ATOM 768 C C . THR A 1 93 ? 5.723 2.766 -11.461 1.00 91.50 93 THR A C 1
ATOM 770 O O . THR A 1 93 ? 6.137 2.659 -12.613 1.00 91.50 93 THR A O 1
ATOM 773 N N . TYR A 1 94 ? 5.343 1.723 -10.734 1.00 89.19 94 TYR A N 1
ATOM 774 C CA . TYR A 1 94 ? 5.238 0.360 -11.239 1.00 89.19 94 TYR A CA 1
ATOM 775 C C . TYR A 1 94 ? 3.763 -0.017 -11.329 1.00 89.19 94 TYR A C 1
ATOM 777 O O . TYR A 1 94 ? 3.025 0.151 -10.360 1.00 89.19 94 TYR A O 1
ATOM 785 N N . VAL A 1 95 ? 3.323 -0.521 -12.479 1.00 91.50 95 VAL A N 1
ATOM 786 C CA . VAL A 1 95 ? 1.927 -0.917 -12.720 1.00 91.50 95 VAL A CA 1
ATOM 787 C C . VAL A 1 95 ? 1.891 -2.341 -13.254 1.00 91.50 95 VAL A C 1
ATOM 789 O O . VAL A 1 95 ? 2.687 -2.698 -14.117 1.00 91.50 95 VAL A O 1
ATOM 792 N N . LEU A 1 96 ? 0.957 -3.145 -12.753 1.00 87.19 96 LEU A N 1
ATOM 793 C CA . LEU A 1 96 ? 0.662 -4.476 -13.266 1.00 87.19 96 LEU A CA 1
ATOM 794 C C . LEU A 1 96 ? -0.477 -4.378 -14.291 1.00 87.19 96 LEU A C 1
ATOM 796 O O . LEU A 1 96 ? -1.627 -4.115 -13.926 1.00 87.19 96 LEU A O 1
ATOM 800 N N . TYR A 1 97 ? -0.158 -4.596 -15.564 1.00 86.38 97 TYR A N 1
ATOM 801 C CA . TYR A 1 97 ? -1.094 -4.561 -16.688 1.00 86.38 97 TYR A CA 1
ATOM 802 C C . TYR A 1 97 ? -0.985 -5.869 -17.479 1.00 86.38 97 TYR A C 1
ATOM 804 O O . TYR A 1 97 ? 0.122 -6.293 -17.786 1.00 86.38 97 TYR A O 1
ATOM 812 N N . GLU A 1 98 ? -2.114 -6.535 -17.753 1.00 86.94 98 GLU A N 1
ATOM 813 C CA . GLU A 1 98 ? -2.149 -7.844 -18.446 1.00 86.94 98 GLU A CA 1
ATOM 814 C C . GLU A 1 98 ? -1.136 -8.866 -17.881 1.00 86.94 98 GLU A C 1
ATOM 816 O O . GLU A 1 98 ? -0.403 -9.525 -18.614 1.00 86.94 98 GLU A O 1
ATOM 821 N N . ASP A 1 99 ? -1.055 -8.934 -16.545 1.00 81.50 99 ASP A N 1
ATOM 822 C CA . ASP A 1 99 ? -0.133 -9.790 -15.781 1.00 81.50 99 ASP A CA 1
ATOM 823 C C . ASP A 1 99 ? 1.366 -9.559 -16.076 1.00 81.50 99 ASP A C 1
ATOM 825 O O . ASP A 1 99 ? 2.222 -10.376 -15.738 1.00 81.50 99 ASP A O 1
ATOM 829 N N . LYS A 1 100 ? 1.708 -8.389 -16.631 1.00 85.88 100 LYS A N 1
ATOM 830 C CA . LYS A 1 100 ? 3.079 -7.908 -16.835 1.00 85.88 100 LYS A CA 1
ATOM 831 C C . LYS A 1 100 ? 3.335 -6.634 -16.037 1.00 85.88 100 LYS A C 1
ATOM 833 O O . LYS A 1 100 ? 2.495 -5.737 -15.952 1.00 85.88 100 LYS A O 1
ATOM 838 N N . TRP A 1 101 ? 4.515 -6.552 -15.430 1.00 87.50 101 TRP A N 1
ATOM 839 C CA . TRP A 1 101 ? 4.950 -5.357 -14.714 1.00 87.50 101 TRP A CA 1
ATOM 840 C C . TRP A 1 101 ? 5.538 -4.335 -15.684 1.00 87.50 101 TRP A C 1
ATOM 842 O O . TRP A 1 101 ? 6.454 -4.637 -16.446 1.00 87.50 101 TRP A O 1
ATOM 852 N N . HIS A 1 102 ? 5.039 -3.106 -15.611 1.00 89.62 102 HIS A N 1
ATOM 853 C CA . HIS A 1 102 ? 5.519 -1.966 -16.378 1.00 89.62 102 HIS A CA 1
ATOM 854 C C . HIS A 1 102 ? 6.098 -0.914 -15.437 1.00 89.62 102 HIS A C 1
ATOM 856 O O . HIS A 1 102 ? 5.472 -0.544 -14.444 1.00 89.62 102 HIS A O 1
ATOM 862 N N . CYS A 1 103 ? 7.286 -0.413 -15.772 1.00 90.38 103 CYS A N 1
ATOM 863 C CA . CYS A 1 103 ? 7.931 0.689 -15.070 1.00 90.38 103 CYS A CA 1
ATOM 864 C C . CYS A 1 103 ? 7.706 1.985 -15.857 1.00 90.38 103 CYS A C 1
ATOM 866 O O . CYS A 1 103 ? 8.141 2.112 -17.002 1.00 90.38 103 CYS A O 1
ATOM 868 N N . LEU A 1 104 ? 7.019 2.944 -15.243 1.00 88.69 104 LEU A N 1
ATOM 869 C CA . LEU A 1 104 ? 6.767 4.268 -15.793 1.00 88.69 104 LEU A CA 1
ATOM 870 C C . LEU A 1 104 ? 7.697 5.266 -15.101 1.00 88.69 104 LEU A C 1
ATOM 872 O O . LEU A 1 104 ? 7.537 5.580 -13.916 1.00 88.69 104 LEU A O 1
ATOM 876 N N . LYS A 1 105 ? 8.673 5.770 -15.860 1.00 84.12 105 LYS A N 1
ATOM 877 C CA . LYS A 1 105 ? 9.568 6.853 -15.443 1.00 84.12 105 LYS A CA 1
ATOM 878 C C . LYS A 1 105 ? 9.264 8.091 -16.274 1.00 84.12 105 LYS A C 1
ATOM 880 O O . LYS A 1 105 ? 9.169 8.016 -17.497 1.00 84.12 105 LYS A O 1
ATOM 885 N N . ILE A 1 106 ? 9.128 9.239 -15.615 1.00 77.50 106 ILE A N 1
ATOM 886 C CA . ILE A 1 106 ? 9.036 10.521 -16.317 1.00 77.50 106 ILE A CA 1
ATOM 887 C C . ILE A 1 106 ? 10.423 10.821 -16.885 1.00 77.50 106 ILE A C 1
ATOM 889 O O . ILE A 1 106 ? 11.306 11.312 -16.184 1.00 77.50 106 ILE A O 1
ATOM 893 N N . VAL A 1 107 ? 10.621 10.519 -18.165 1.00 68.06 107 VAL A N 1
ATOM 894 C CA . VAL A 1 107 ? 11.797 10.977 -18.899 1.00 68.06 107 VAL A CA 1
ATOM 895 C C . VAL A 1 107 ? 11.497 12.402 -19.341 1.00 68.06 107 VAL A C 1
ATOM 897 O O . VAL A 1 107 ? 10.704 12.625 -20.256 1.00 68.06 107 VAL A O 1
ATOM 900 N N . LYS A 1 108 ? 12.111 13.395 -18.689 1.00 59.09 108 LYS A N 1
ATOM 901 C CA . LYS A 1 108 ? 12.181 14.728 -19.291 1.00 59.09 108 LYS A CA 1
ATOM 902 C C . LYS A 1 108 ? 12.976 14.580 -20.587 1.00 59.09 108 LYS A C 1
ATOM 904 O O . LYS A 1 108 ? 14.195 14.443 -20.550 1.00 59.09 108 LYS A O 1
ATOM 909 N N . SER A 1 109 ? 12.288 14.587 -21.728 1.00 46.84 109 SER A N 1
ATOM 910 C CA . SER A 1 109 ? 12.921 14.852 -23.015 1.00 46.84 109 SER A CA 1
ATOM 911 C C . SER A 1 109 ? 13.469 16.275 -22.941 1.00 46.84 109 SER A C 1
ATOM 913 O O . SER A 1 109 ? 12.742 17.250 -23.116 1.00 46.84 109 SER A O 1
ATOM 915 N N . LEU A 1 110 ? 14.750 16.400 -22.598 1.00 47.00 110 LEU A N 1
ATOM 916 C CA . LEU A 1 110 ? 15.516 17.599 -22.897 1.00 47.00 110 LEU A CA 1
ATOM 917 C C . LEU A 1 110 ? 15.671 17.618 -24.419 1.00 47.00 110 LEU A C 1
ATOM 919 O O . LEU A 1 110 ? 16.643 17.090 -24.956 1.00 47.00 110 LEU A O 1
ATOM 923 N N . LYS A 1 111 ? 14.671 18.161 -25.121 1.00 43.25 111 LYS A N 1
ATOM 924 C CA . LYS A 1 111 ? 14.896 18.664 -26.474 1.00 43.25 111 LYS A CA 1
ATOM 925 C C . LYS A 1 111 ? 15.954 19.762 -26.337 1.00 43.25 111 LYS A C 1
ATOM 927 O O . LYS A 1 111 ? 15.687 20.779 -25.699 1.00 43.25 111 LYS A O 1
ATOM 932 N N . LYS A 1 112 ? 17.166 19.453 -26.804 1.00 40.69 112 LYS A N 1
ATOM 933 C CA . LYS A 1 112 ? 18.227 20.432 -27.056 1.00 40.69 112 LYS A CA 1
ATOM 934 C C . LYS A 1 112 ? 17.792 21.387 -28.157 1.00 40.69 112 LYS A C 1
ATOM 936 O O . LYS A 1 112 ? 17.066 20.917 -29.062 1.00 40.69 112 LYS A O 1
#

Organism: Strongyloides papillosus (NCBI:txid174720)

pLDDT: mean 71.56, std 14.64, range [40.69, 91.5]

Radius of gyration: 19.95 Å; chains: 1; bounding box: 40×38×60 Å

Foldseek 3Di:
DFDFDAAWDQDPVPRDTDRGDTDGDDDPDDDPDDDDDQPPPCPPDPPPDSPFDWDDDPQFTWTDCPRPPPDTDTDFWDWDWADPDPPDTDIWIWGQDPSDIDIDDPDPPPPD